Protein AF-A0A4V0XD75-F1 (afdb_monomer_lite)

Radius of gyration: 16.64 Å; chains: 1; bounding box: 44×27×44 Å

Structure (mmCIF, N/CA/C/O backbone):
data_AF-A0A4V0XD75-F1
#
_entry.id   AF-A0A4V0XD75-F1
#
loop_
_atom_site.group_PDB
_atom_site.id
_atom_site.type_symbol
_atom_site.label_atom_id
_atom_site.label_alt_id
_atom_site.label_comp_id
_atom_site.label_asym_id
_atom_site.label_entity_id
_atom_site.label_seq_id
_atom_site.pdbx_PDB_ins_code
_atom_site.Cartn_x
_atom_site.Cartn_y
_atom_site.Cartn_z
_atom_site.occupancy
_atom_site.B_iso_or_equiv
_atom_site.auth_seq_id
_atom_site.auth_comp_id
_atom_site.auth_asym_id
_atom_site.auth_atom_id
_atom_site.pdbx_PDB_model_num
ATOM 1 N N . MET A 1 1 ? 1.539 -7.474 -15.261 1.00 83.88 1 MET A N 1
ATOM 2 C CA . MET A 1 1 ? 1.121 -6.550 -14.188 1.00 83.88 1 MET A CA 1
ATOM 3 C C . MET A 1 1 ? 0.798 -7.392 -12.974 1.00 83.88 1 MET A C 1
ATOM 5 O O . MET A 1 1 ? 0.220 -8.457 -13.153 1.00 83.88 1 MET A O 1
ATOM 9 N N . LEU A 1 2 ? 1.184 -6.939 -11.790 1.00 90.25 2 LEU A N 1
ATOM 10 C CA . LEU A 1 2 ? 0.695 -7.454 -10.518 1.00 90.25 2 LEU A CA 1
ATOM 11 C C . LEU A 1 2 ? -0.082 -6.320 -9.849 1.00 90.25 2 LEU A C 1
ATOM 13 O O . LEU A 1 2 ? 0.476 -5.243 -9.673 1.00 90.25 2 LEU A O 1
ATOM 17 N N . ASN A 1 3 ? -1.339 -6.572 -9.508 1.00 90.06 3 ASN A N 1
ATOM 18 C CA . ASN A 1 3 ? -2.108 -5.780 -8.556 1.00 90.06 3 ASN A CA 1
ATOM 19 C C . ASN A 1 3 ? -2.478 -6.748 -7.432 1.00 90.06 3 ASN A C 1
ATOM 21 O O . ASN A 1 3 ? -3.076 -7.793 -7.689 1.00 90.06 3 ASN A O 1
ATOM 25 N N . PHE A 1 4 ? -2.025 -6.458 -6.220 1.00 93.94 4 PHE A N 1
ATOM 26 C CA . PHE A 1 4 ? -2.282 -7.282 -5.052 1.00 93.94 4 PHE A CA 1
ATOM 27 C C . PHE A 1 4 ? -2.677 -6.378 -3.893 1.00 93.94 4 PHE A C 1
ATOM 29 O O . PHE A 1 4 ? -1.898 -5.526 -3.465 1.00 93.94 4 PHE A O 1
ATOM 36 N N . VAL A 1 5 ? -3.900 -6.570 -3.410 1.00 93.38 5 VAL A N 1
ATOM 37 C CA . VAL A 1 5 ? -4.497 -5.760 -2.351 1.00 93.38 5 VAL A CA 1
ATOM 38 C C . VAL A 1 5 ? -5.031 -6.684 -1.263 1.00 93.38 5 VAL A C 1
ATOM 40 O O . VAL A 1 5 ? -5.640 -7.709 -1.568 1.00 93.38 5 VAL A O 1
ATOM 43 N N . ILE A 1 6 ? -4.815 -6.325 0.003 1.00 95.88 6 ILE A N 1
ATOM 44 C CA . ILE A 1 6 ? -5.481 -6.966 1.142 1.00 95.88 6 ILE A CA 1
ATOM 45 C C . ILE A 1 6 ? -6.435 -5.952 1.765 1.00 95.88 6 ILE A C 1
ATOM 47 O O . ILE A 1 6 ? -6.000 -4.939 2.316 1.00 95.88 6 ILE A O 1
ATOM 51 N N . ASN A 1 7 ? -7.731 -6.256 1.685 1.00 94.38 7 ASN A N 1
ATOM 52 C CA . ASN A 1 7 ? -8.806 -5.479 2.296 1.00 94.38 7 ASN A CA 1
ATOM 53 C C . ASN A 1 7 ? -9.143 -6.072 3.675 1.00 94.38 7 ASN A C 1
ATOM 55 O O . ASN A 1 7 ? -9.656 -7.195 3.738 1.00 94.38 7 ASN A O 1
ATOM 59 N N . PRO A 1 8 ? -8.860 -5.371 4.788 1.00 95.25 8 PRO A N 1
ATOM 60 C CA . PRO A 1 8 ? -9.167 -5.892 6.112 1.00 95.25 8 PRO A CA 1
ATOM 61 C C . PRO A 1 8 ? -10.667 -5.810 6.404 1.00 95.25 8 PRO A C 1
ATOM 63 O O . PRO A 1 8 ? -11.357 -4.888 5.967 1.00 95.25 8 PRO A O 1
ATOM 66 N N . ARG A 1 9 ? -11.180 -6.738 7.218 1.00 96.06 9 ARG A N 1
ATOM 67 C CA . ARG A 1 9 ? -12.534 -6.604 7.775 1.00 96.06 9 ARG A CA 1
ATOM 68 C C . ARG A 1 9 ? -12.586 -5.402 8.714 1.00 96.06 9 ARG A C 1
ATOM 70 O O . ARG A 1 9 ? -11.669 -5.197 9.501 1.00 96.06 9 ARG A O 1
ATOM 77 N N . THR A 1 10 ? -13.698 -4.674 8.710 1.00 96.19 10 THR A N 1
ATOM 78 C CA . THR A 1 10 ? -13.862 -3.435 9.494 1.00 96.19 10 THR A CA 1
ATOM 79 C C . THR A 1 10 ? -13.888 -3.650 11.005 1.00 96.19 10 THR A C 1
ATOM 81 O O . THR A 1 10 ? -13.724 -2.702 11.762 1.00 96.19 10 THR A O 1
ATOM 84 N N . CYS A 1 11 ? -14.059 -4.891 11.466 1.00 97.19 11 CYS A N 1
ATOM 85 C CA . CYS A 1 11 ? -13.909 -5.235 12.875 1.00 97.19 11 CYS A CA 1
ATOM 86 C C . CYS A 1 11 ? -12.448 -5.235 13.357 1.00 97.19 11 CYS A C 1
ATOM 88 O O . CYS A 1 11 ? -12.232 -5.413 14.552 1.00 97.19 11 CYS A O 1
ATOM 90 N N . TYR A 1 12 ? -11.469 -5.006 12.479 1.00 97.50 12 TYR A N 1
ATOM 91 C CA . TYR A 1 12 ? -10.060 -4.838 12.829 1.00 97.50 12 TYR A CA 1
ATOM 92 C C . TYR A 1 12 ? -9.541 -3.495 12.314 1.00 97.50 12 TYR A C 1
ATOM 94 O O . TYR A 1 12 ? -9.781 -3.118 11.167 1.00 97.50 12 TYR A O 1
ATOM 102 N N . ASP A 1 13 ? -8.798 -2.786 13.161 1.00 97.12 13 ASP A N 1
ATOM 103 C CA . ASP A 1 13 ? -8.185 -1.496 12.831 1.00 97.12 13 ASP A CA 1
ATOM 104 C C . ASP A 1 13 ? -6.859 -1.704 12.087 1.00 97.12 13 ASP A C 1
ATOM 106 O O . ASP A 1 13 ? -5.773 -1.555 12.643 1.00 97.12 13 ASP A O 1
ATOM 110 N N . LEU A 1 14 ? -6.959 -2.160 10.838 1.00 97.88 14 LEU A N 1
ATOM 111 C CA . LEU A 1 14 ? -5.818 -2.461 9.975 1.00 97.88 14 LEU A CA 1
ATOM 112 C C . LEU A 1 14 ? -5.818 -1.546 8.744 1.00 97.88 14 LEU A C 1
ATOM 114 O O . LEU A 1 14 ? -6.893 -1.237 8.219 1.00 97.88 14 LEU A O 1
ATOM 118 N N . PRO A 1 15 ? -4.638 -1.124 8.251 1.00 97.81 15 PRO A N 1
ATOM 119 C CA . PRO A 1 15 ? -4.531 -0.466 6.953 1.00 97.81 15 PRO A CA 1
ATOM 120 C C . PRO A 1 15 ? -4.860 -1.454 5.823 1.00 97.81 15 PRO A C 1
ATOM 122 O O . PRO A 1 15 ? -4.957 -2.664 6.036 1.00 97.81 15 PRO A O 1
ATOM 125 N N . PHE A 1 16 ? -4.979 -0.961 4.595 1.00 97.62 16 PHE A N 1
ATOM 126 C CA . PHE A 1 16 ? -4.914 -1.820 3.416 1.00 97.62 16 PHE A CA 1
ATOM 127 C C . PHE A 1 16 ? -3.461 -2.198 3.134 1.00 97.62 16 PHE A C 1
ATOM 129 O O . PHE A 1 16 ? -2.566 -1.367 3.271 1.00 97.62 16 PHE A O 1
ATOM 136 N N . PHE A 1 17 ? -3.215 -3.422 2.676 1.00 98.31 17 PHE A N 1
ATOM 137 C CA . PHE A 1 17 ? -1.961 -3.721 1.982 1.00 98.31 17 PHE A CA 1
ATOM 138 C C . PHE A 1 17 ? -2.163 -3.443 0.498 1.00 98.31 17 PHE A C 1
ATOM 140 O O . PHE A 1 17 ? -3.103 -3.986 -0.076 1.00 98.31 17 PHE A O 1
ATOM 147 N N . GLY A 1 18 ? -1.297 -2.646 -0.124 1.00 96.62 18 GLY A N 1
ATOM 148 C CA . GLY A 1 18 ? -1.369 -2.355 -1.554 1.00 96.62 18 GLY A CA 1
ATOM 149 C C . GLY A 1 18 ? -0.025 -2.564 -2.234 1.00 96.62 18 GLY A C 1
ATOM 150 O O . GLY A 1 18 ? 0.969 -1.958 -1.840 1.00 96.62 18 GLY A O 1
ATOM 151 N N . ALA A 1 19 ? 0.002 -3.399 -3.271 1.00 97.00 19 ALA A N 1
ATOM 152 C CA . ALA A 1 19 ? 1.168 -3.613 -4.115 1.00 97.00 19 ALA A CA 1
ATOM 153 C C . ALA A 1 19 ? 0.774 -3.643 -5.597 1.00 97.00 19 ALA A C 1
ATOM 155 O O . ALA A 1 19 ? 0.120 -4.569 -6.079 1.00 97.00 19 ALA A O 1
ATOM 156 N N . ASP A 1 20 ? 1.232 -2.632 -6.323 1.00 93.62 20 ASP A N 1
ATOM 157 C CA . ASP A 1 20 ? 1.037 -2.453 -7.754 1.00 93.62 20 ASP A CA 1
ATOM 158 C C . ASP A 1 20 ? 2.403 -2.472 -8.452 1.00 93.62 20 ASP A C 1
ATOM 160 O O . ASP A 1 20 ? 3.199 -1.546 -8.298 1.00 93.62 20 ASP A O 1
ATOM 164 N N . LEU A 1 21 ? 2.675 -3.517 -9.242 1.00 93.19 21 LEU A N 1
ATOM 165 C CA . LEU A 1 21 ? 3.833 -3.601 -10.136 1.00 93.19 21 LEU A CA 1
ATOM 166 C C . LEU A 1 21 ? 3.358 -3.614 -11.592 1.00 93.19 21 LEU A C 1
ATOM 168 O O . LEU A 1 21 ? 2.839 -4.612 -12.115 1.00 93.19 21 LEU A O 1
ATOM 172 N N . VAL A 1 22 ? 3.568 -2.493 -12.273 1.00 91.44 22 VAL A N 1
ATOM 173 C CA . VAL A 1 22 ? 3.135 -2.280 -13.656 1.00 91.44 22 VAL A CA 1
ATOM 174 C C . VAL A 1 22 ? 4.357 -2.176 -14.551 1.00 91.44 22 VAL A C 1
ATOM 176 O O . VAL A 1 22 ? 5.282 -1.429 -14.269 1.00 91.44 22 VAL A O 1
ATOM 179 N N . THR A 1 23 ? 4.36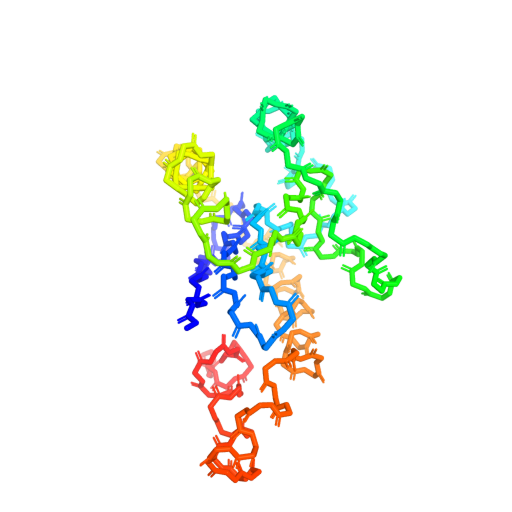3 -2.914 -15.657 1.00 90.88 23 THR A N 1
ATOM 180 C CA . THR A 1 23 ? 5.378 -2.756 -16.706 1.00 90.88 23 THR A CA 1
ATOM 181 C C . THR A 1 23 ? 4.737 -2.039 -17.879 1.00 90.88 23 THR A C 1
ATOM 183 O O . THR A 1 23 ? 3.751 -2.525 -18.432 1.00 90.88 23 THR A O 1
ATOM 186 N N . LEU A 1 24 ? 5.280 -0.879 -18.228 1.00 88.31 24 LEU A N 1
ATOM 187 C CA . LEU A 1 24 ? 4.875 -0.066 -19.367 1.00 88.31 24 LEU A CA 1
ATOM 188 C C . LEU A 1 24 ? 6.032 0.004 -20.378 1.00 88.31 24 LEU A C 1
ATOM 190 O O . LEU A 1 24 ? 7.172 -0.306 -20.028 1.00 88.31 24 LEU A O 1
ATOM 194 N N . PRO A 1 25 ? 5.791 0.458 -21.623 1.00 89.19 25 PRO A N 1
ATOM 195 C CA . PRO A 1 25 ? 6.856 0.592 -22.621 1.00 89.19 25 PRO A CA 1
ATOM 196 C C . PRO A 1 25 ? 8.038 1.477 -22.190 1.00 89.19 25 PRO A C 1
ATOM 198 O O . PRO A 1 25 ? 9.111 1.383 -22.774 1.00 89.19 25 PRO A O 1
ATOM 201 N N . ASN A 1 26 ? 7.846 2.344 -21.192 1.00 89.38 26 ASN A N 1
ATOM 202 C CA . ASN A 1 26 ? 8.846 3.282 -20.689 1.00 89.38 26 ASN A CA 1
ATOM 203 C C . ASN A 1 26 ? 9.484 2.881 -19.344 1.00 89.38 26 ASN A C 1
ATOM 205 O O . ASN A 1 26 ? 10.221 3.690 -18.787 1.00 89.38 26 ASN A O 1
ATOM 209 N N . GLY A 1 27 ? 9.210 1.685 -18.811 1.00 94.00 27 GLY A N 1
ATOM 210 C CA . GLY A 1 27 ? 9.782 1.228 -17.539 1.00 94.00 27 GLY A CA 1
ATOM 211 C C . GLY A 1 27 ? 8.822 0.412 -16.680 1.00 94.00 27 GLY A C 1
ATOM 212 O O . GLY A 1 27 ? 7.650 0.221 -17.021 1.00 94.00 27 GLY A O 1
ATOM 213 N N . HIS A 1 28 ? 9.321 -0.033 -15.530 1.00 95.44 28 HIS A N 1
ATOM 214 C CA . HIS A 1 28 ? 8.489 -0.593 -14.470 1.00 95.44 28 HIS A CA 1
ATOM 215 C C . HIS A 1 28 ? 8.110 0.496 -13.465 1.00 95.44 28 HIS A C 1
ATOM 217 O O . HIS A 1 28 ? 8.907 1.380 -13.152 1.00 95.44 28 HIS A O 1
ATOM 223 N N . LEU A 1 29 ? 6.888 0.422 -12.954 1.00 95.12 29 LEU A N 1
ATOM 224 C CA . LEU A 1 29 ? 6.358 1.267 -11.897 1.00 95.12 29 LEU A CA 1
ATOM 225 C C . LEU A 1 29 ? 6.008 0.370 -10.720 1.00 95.12 29 LEU A C 1
ATOM 227 O O . LEU A 1 29 ? 5.317 -0.633 -10.911 1.00 95.12 29 LEU A O 1
ATOM 231 N N . LEU A 1 30 ? 6.455 0.753 -9.530 1.00 96.19 30 LEU A N 1
ATOM 232 C CA . LEU A 1 30 ? 6.081 0.109 -8.280 1.00 96.19 30 LEU A CA 1
ATOM 233 C C . LEU A 1 30 ? 5.409 1.131 -7.374 1.00 96.19 30 LEU A C 1
ATOM 235 O O . LEU A 1 30 ? 6.006 2.164 -7.075 1.00 96.19 30 LEU A O 1
ATOM 239 N N . ALA A 1 31 ? 4.217 0.788 -6.902 1.00 96.19 31 ALA A N 1
ATOM 240 C CA . ALA A 1 31 ? 3.560 1.412 -5.767 1.00 96.19 31 ALA A CA 1
ATOM 241 C C . ALA A 1 31 ? 3.340 0.342 -4.686 1.00 96.19 31 ALA A C 1
ATOM 243 O O . ALA A 1 31 ? 2.583 -0.600 -4.906 1.00 96.19 31 ALA A O 1
ATOM 244 N N . LEU A 1 32 ? 4.022 0.464 -3.546 1.00 98.38 32 LEU A N 1
ATOM 245 C CA . LEU A 1 32 ? 3.931 -0.472 -2.421 1.00 98.38 32 LEU A CA 1
ATOM 246 C C . LEU A 1 32 ? 3.694 0.294 -1.118 1.00 98.38 32 LEU A C 1
ATOM 248 O O . LEU A 1 32 ? 4.461 1.199 -0.795 1.00 98.38 32 LEU A O 1
ATOM 252 N N . ASP A 1 33 ? 2.639 -0.054 -0.382 1.00 98.50 33 ASP A N 1
ATOM 253 C CA . ASP A 1 33 ? 2.257 0.676 0.826 1.00 98.50 33 ASP A CA 1
ATOM 254 C C . ASP A 1 33 ? 1.385 -0.140 1.795 1.00 98.50 33 ASP A C 1
ATOM 256 O O . ASP A 1 33 ? 0.718 -1.105 1.410 1.00 98.50 33 ASP A O 1
ATOM 260 N N . LEU A 1 34 ? 1.354 0.311 3.051 1.00 98.44 34 LEU A N 1
ATOM 261 C CA . LEU A 1 34 ? 0.293 0.022 4.016 1.00 98.44 34 LEU A CA 1
ATOM 262 C C . LEU A 1 34 ? -0.616 1.258 4.085 1.00 98.44 34 LEU A C 1
ATOM 264 O O . LEU A 1 34 ? -0.385 2.187 4.860 1.00 98.44 34 LEU A O 1
ATOM 268 N N . GLN A 1 35 ? -1.626 1.286 3.221 1.00 97.88 35 GLN A N 1
ATOM 269 C CA . GLN A 1 35 ? -2.449 2.464 2.962 1.00 97.88 35 GLN A CA 1
ATOM 270 C C . GLN A 1 35 ? -3.456 2.675 4.099 1.00 97.88 35 GLN A C 1
ATOM 272 O O . GLN A 1 35 ? -4.211 1.753 4.422 1.00 97.88 35 GLN A O 1
ATOM 277 N N . PRO A 1 36 ? -3.516 3.868 4.711 1.00 97.19 36 PRO A N 1
ATOM 278 C CA . PRO A 1 36 ? -4.437 4.109 5.807 1.00 97.19 36 PRO A CA 1
ATOM 279 C C . PRO A 1 36 ? -5.889 4.180 5.312 1.00 97.19 36 PRO A C 1
ATOM 281 O O . PRO A 1 36 ? -6.185 4.778 4.278 1.00 97.19 36 PRO A O 1
ATOM 284 N N . VAL A 1 37 ? -6.809 3.630 6.102 1.00 95.69 37 VAL A N 1
ATOM 285 C CA . VAL A 1 37 ? -8.260 3.830 5.969 1.00 95.69 37 VAL A CA 1
ATOM 286 C C . VAL A 1 37 ? -8.616 5.304 6.184 1.00 95.69 37 VAL A C 1
ATOM 288 O O . VAL A 1 37 ? -9.452 5.863 5.472 1.00 95.69 37 VAL A O 1
ATOM 291 N N . ASP A 1 38 ? -7.955 5.936 7.155 1.00 92.69 38 ASP A N 1
ATOM 292 C CA . ASP A 1 38 ? -8.008 7.374 7.390 1.00 92.69 38 ASP A CA 1
ATOM 293 C C . ASP A 1 38 ? -6.634 7.882 7.846 1.00 92.69 38 ASP A C 1
ATOM 295 O O . ASP A 1 38 ? -6.149 7.553 8.928 1.00 92.69 38 ASP A O 1
ATOM 299 N N . ARG A 1 39 ? -5.981 8.684 7.001 1.00 94.50 39 ARG A N 1
ATOM 300 C CA . ARG A 1 39 ? -4.648 9.235 7.278 1.00 94.50 39 ARG A CA 1
ATOM 301 C C . ARG A 1 39 ? -4.645 10.256 8.420 1.00 94.50 39 ARG A C 1
ATOM 303 O O . ARG A 1 39 ? -3.603 10.458 9.036 1.00 94.50 39 ARG A O 1
ATOM 310 N N . GLY A 1 40 ? -5.769 10.925 8.682 1.00 94.12 40 GLY A N 1
ATOM 311 C CA . GLY A 1 40 ? -5.885 11.919 9.755 1.00 94.12 40 GLY A CA 1
ATOM 312 C C . GLY A 1 40 ? -6.162 11.304 11.126 1.00 94.12 40 GLY A C 1
ATOM 313 O O . GLY A 1 40 ? -6.049 11.978 12.150 1.00 94.12 40 GLY A O 1
ATOM 314 N N . ASP A 1 41 ? -6.521 10.026 11.158 1.00 95.50 41 ASP A N 1
ATOM 315 C CA . ASP A 1 41 ? -6.885 9.326 12.372 1.00 95.50 41 ASP A CA 1
ATOM 316 C C . ASP A 1 41 ? -5.660 8.761 13.079 1.00 95.50 41 ASP A C 1
ATOM 318 O O . ASP A 1 41 ? -5.132 7.715 12.720 1.00 95.50 41 ASP A O 1
ATOM 322 N N . ARG A 1 42 ? -5.226 9.439 14.136 1.00 95.62 42 ARG A N 1
ATOM 323 C CA . ARG A 1 42 ? -4.046 9.070 14.920 1.00 95.62 42 ARG A CA 1
ATOM 324 C C . ARG A 1 42 ? -4.118 7.651 15.516 1.00 95.62 42 ARG A C 1
ATOM 326 O O . ARG A 1 42 ? -3.093 6.978 15.587 1.00 95.62 42 ARG A O 1
ATOM 333 N N . LEU A 1 43 ? -5.306 7.180 15.913 1.00 93.25 43 LEU A N 1
ATOM 334 C CA . LEU A 1 43 ? -5.474 5.848 16.512 1.00 93.25 43 LEU A CA 1
ATOM 335 C C . LEU A 1 43 ? -5.169 4.735 15.503 1.00 93.25 43 LEU A C 1
ATOM 337 O O . LEU A 1 43 ? -4.538 3.745 15.857 1.00 93.25 43 LEU A O 1
ATOM 341 N N . HIS A 1 44 ? -5.565 4.940 14.246 1.00 95.38 44 HIS A N 1
ATOM 342 C CA . HIS A 1 44 ? -5.391 3.978 13.156 1.00 95.38 44 HIS A CA 1
ATOM 343 C C . HIS A 1 44 ? -3.912 3.721 12.797 1.00 95.38 44 HIS A C 1
ATOM 345 O O . HIS A 1 44 ? -3.566 2.802 12.062 1.00 95.38 44 HIS A O 1
ATOM 351 N N . THR A 1 45 ? -3.009 4.591 13.241 1.00 96.62 45 THR A N 1
ATOM 352 C CA . THR A 1 45 ? -1.982 5.037 12.307 1.00 96.62 45 THR A CA 1
ATOM 353 C C . THR A 1 45 ? -0.637 5.241 13.011 1.00 96.62 45 THR A C 1
ATOM 355 O O . THR A 1 45 ? 0.399 4.792 12.513 1.00 96.62 45 THR A O 1
ATOM 358 N N . GLU A 1 46 ? -0.648 5.680 14.276 1.00 95.00 46 GLU A N 1
ATOM 359 C CA . GLU A 1 46 ? 0.518 5.637 15.173 1.00 95.00 46 GLU A CA 1
ATOM 360 C C . GLU A 1 46 ? 1.075 4.231 15.415 1.00 95.00 46 GLU A C 1
ATOM 362 O O . GLU A 1 46 ? 2.279 4.082 15.617 1.00 95.00 46 GLU A O 1
ATOM 367 N N . ALA A 1 47 ? 0.225 3.202 15.376 1.00 90.06 47 ALA A N 1
ATOM 368 C CA . ALA A 1 47 ? 0.654 1.813 15.529 1.00 90.06 47 ALA A CA 1
ATOM 369 C C . ALA A 1 47 ? 1.395 1.272 14.290 1.00 90.06 47 ALA A C 1
ATOM 371 O O . ALA A 1 47 ? 2.070 0.249 14.379 1.00 90.06 47 ALA A O 1
ATOM 372 N N . VAL A 1 48 ? 1.279 1.953 13.144 1.00 96.94 48 VAL A N 1
ATOM 373 C CA . VAL A 1 48 ? 1.794 1.492 11.848 1.00 96.94 48 VAL A CA 1
ATOM 374 C C . VAL A 1 48 ? 3.023 2.295 11.427 1.00 96.94 48 VAL A C 1
ATOM 376 O O . VAL A 1 48 ? 4.053 1.721 11.077 1.00 96.94 48 VAL A O 1
ATOM 379 N N . TRP A 1 49 ? 2.958 3.628 11.469 1.00 97.62 49 TRP A N 1
ATOM 380 C CA . TRP A 1 49 ? 3.976 4.467 10.829 1.00 97.62 49 TRP A CA 1
ATOM 381 C C . TRP A 1 49 ? 5.417 4.290 11.304 1.00 97.62 49 TRP A C 1
ATOM 383 O O . TRP A 1 49 ? 6.288 4.301 10.437 1.00 97.62 49 TRP A O 1
ATOM 393 N N . PRO A 1 50 ? 5.730 4.135 12.604 1.00 97.56 50 PRO A N 1
ATOM 394 C CA . PRO A 1 50 ? 7.125 4.048 13.035 1.00 97.56 50 PRO A CA 1
ATOM 395 C C . PRO A 1 50 ? 7.874 2.857 12.417 1.00 97.56 50 PRO A C 1
ATOM 397 O O . PRO A 1 50 ? 8.995 3.004 11.921 1.00 97.56 50 PRO A O 1
ATOM 400 N N . GLU A 1 51 ? 7.243 1.680 12.405 1.00 97.81 51 GLU A N 1
ATOM 401 C CA . GLU A 1 51 ? 7.815 0.475 11.794 1.00 97.81 51 GLU A CA 1
ATOM 402 C C . GLU A 1 51 ? 7.819 0.594 10.264 1.00 97.81 51 GLU A C 1
ATOM 404 O O . GLU A 1 51 ? 8.844 0.327 9.635 1.00 97.81 51 GLU A O 1
ATOM 409 N N . LEU A 1 52 ? 6.736 1.111 9.672 1.00 98.62 52 LEU A N 1
ATOM 410 C CA . LEU A 1 52 ? 6.625 1.286 8.223 1.00 98.62 52 LEU A CA 1
ATOM 411 C C . LEU A 1 52 ? 7.688 2.241 7.668 1.00 98.62 52 LEU A C 1
ATOM 413 O O . LEU A 1 52 ? 8.322 1.936 6.663 1.00 98.62 52 LEU A O 1
ATOM 417 N N . LEU A 1 53 ? 7.929 3.369 8.340 1.00 98.50 53 LEU A N 1
ATOM 418 C CA . LEU A 1 53 ? 8.952 4.342 7.954 1.00 98.50 53 LEU A CA 1
ATOM 419 C C . LEU A 1 53 ?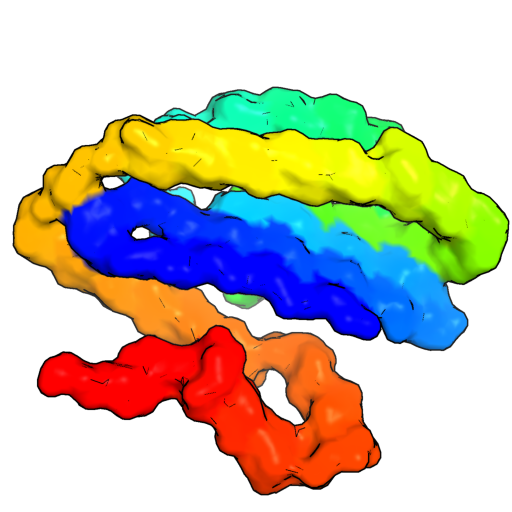 10.360 3.755 8.054 1.00 98.50 53 LEU A C 1
ATOM 421 O O . LEU A 1 53 ? 11.190 3.996 7.185 1.00 98.50 53 LEU A O 1
ATOM 425 N N . THR A 1 54 ? 10.620 2.928 9.068 1.00 98.31 54 THR A N 1
ATOM 426 C CA . THR A 1 54 ? 11.910 2.235 9.205 1.00 98.31 54 THR A CA 1
ATOM 427 C C . THR A 1 54 ? 12.176 1.306 8.016 1.00 98.31 54 THR A C 1
ATOM 429 O O . THR A 1 54 ? 13.298 1.244 7.508 1.00 98.31 54 THR A O 1
ATOM 432 N N . ILE A 1 55 ? 11.147 0.589 7.556 1.00 98.50 55 ILE A N 1
ATOM 433 C CA . ILE A 1 55 ? 11.234 -0.283 6.379 1.00 98.50 55 ILE A CA 1
ATOM 434 C C . ILE A 1 55 ? 11.366 0.565 5.105 1.00 98.50 55 ILE A C 1
ATOM 436 O O . ILE A 1 55 ? 12.237 0.300 4.277 1.00 98.50 55 ILE A O 1
ATOM 440 N N . PHE A 1 56 ? 10.546 1.607 4.956 1.00 98.50 56 PHE A N 1
ATOM 441 C CA . PHE A 1 56 ? 10.578 2.523 3.818 1.00 98.50 56 PHE A CA 1
ATOM 442 C C . PHE A 1 56 ? 11.965 3.130 3.595 1.00 98.50 56 PHE A C 1
ATOM 444 O O . PHE A 1 56 ? 12.510 2.977 2.503 1.00 98.50 56 PHE A O 1
ATOM 451 N N . GLU A 1 57 ? 12.573 3.737 4.617 1.00 97.81 57 GLU A N 1
ATOM 452 C CA . GLU A 1 57 ? 13.882 4.394 4.498 1.00 97.81 57 GLU A CA 1
ATOM 453 C C . GLU A 1 57 ? 14.985 3.419 4.062 1.00 97.81 57 GLU A C 1
ATOM 455 O O . GLU A 1 57 ? 15.852 3.757 3.251 1.00 97.81 57 GLU A O 1
ATOM 460 N N . ARG A 1 58 ? 14.922 2.163 4.527 1.00 97.62 58 ARG A N 1
ATOM 461 C CA . ARG A 1 58 ? 15.888 1.123 4.148 1.00 97.62 58 ARG A CA 1
ATOM 462 C C . ARG A 1 58 ? 15.870 0.825 2.652 1.00 97.62 58 ARG A C 1
ATOM 464 O O . ARG A 1 58 ? 16.937 0.625 2.068 1.00 97.62 58 ARG A O 1
ATOM 471 N N . TRP A 1 59 ? 14.686 0.752 2.051 1.00 98.00 59 TRP A N 1
ATOM 472 C CA . TRP A 1 59 ? 14.526 0.359 0.650 1.00 98.00 59 TRP A CA 1
ATOM 473 C C . TRP A 1 59 ? 14.532 1.556 -0.299 1.00 98.00 59 TRP A C 1
ATOM 475 O O . TRP A 1 59 ? 15.085 1.463 -1.396 1.00 98.00 59 TRP A O 1
ATOM 485 N N . LYS A 1 60 ? 13.979 2.701 0.118 1.00 96.94 60 LYS A N 1
ATOM 486 C CA . LYS A 1 60 ? 13.853 3.896 -0.722 1.00 96.94 60 LYS A CA 1
ATOM 487 C C . LYS A 1 60 ? 15.204 4.432 -1.190 1.00 96.94 60 LYS A C 1
ATOM 489 O O . LYS A 1 60 ? 15.311 4.857 -2.335 1.00 96.94 60 LYS A O 1
ATOM 494 N N . GLN A 1 61 ? 16.241 4.360 -0.355 1.00 96.06 61 GLN A N 1
ATOM 495 C CA . GLN A 1 61 ? 17.602 4.791 -0.709 1.00 96.06 61 GLN A CA 1
ATOM 496 C C . GLN A 1 61 ? 18.201 4.047 -1.919 1.00 96.06 61 GLN A C 1
ATOM 498 O O . GLN A 1 61 ? 19.082 4.582 -2.587 1.00 96.06 61 GLN A O 1
ATOM 503 N N . ALA A 1 62 ? 17.732 2.829 -2.211 1.00 96.62 62 ALA A N 1
ATOM 504 C CA . ALA A 1 62 ? 18.197 2.020 -3.338 1.00 96.62 62 ALA A CA 1
ATOM 505 C C . ALA A 1 62 ? 17.344 2.212 -4.606 1.00 96.62 62 ALA A C 1
ATOM 507 O O . ALA A 1 62 ? 17.598 1.560 -5.617 1.00 96.62 62 ALA A O 1
ATOM 508 N N . LEU A 1 63 ? 16.319 3.072 -4.556 1.00 97.06 63 LEU A N 1
ATOM 509 C CA . LEU A 1 63 ? 15.330 3.229 -5.617 1.00 97.06 63 LEU A CA 1
ATOM 510 C C . LEU A 1 63 ? 15.209 4.694 -6.061 1.00 97.06 63 LEU A C 1
ATOM 512 O O . LEU A 1 63 ? 15.055 5.595 -5.225 1.00 97.06 63 LEU A O 1
ATOM 516 N N . PRO A 1 64 ? 15.171 4.960 -7.379 1.00 96.44 64 PRO A N 1
ATOM 517 C CA . PRO A 1 64 ? 14.860 6.292 -7.881 1.00 96.44 64 PRO A CA 1
ATOM 518 C C . PRO A 1 64 ? 13.449 6.723 -7.456 1.00 96.44 64 PRO A C 1
ATOM 520 O O . PRO A 1 64 ? 12.606 5.917 -7.051 1.00 96.44 64 PRO A O 1
ATOM 523 N N . ASP A 1 65 ? 13.183 8.024 -7.514 1.00 94.25 65 ASP A N 1
ATOM 524 C CA . ASP A 1 65 ? 11.851 8.561 -7.248 1.00 94.25 65 ASP A CA 1
ATOM 525 C C . ASP A 1 65 ? 10.854 8.209 -8.359 1.00 94.25 65 ASP A C 1
ATOM 527 O O . ASP A 1 65 ? 11.203 8.190 -9.540 1.00 94.25 65 ASP A O 1
ATOM 531 N N . GLY A 1 66 ? 9.609 7.909 -7.986 1.00 93.12 66 GLY A N 1
ATOM 532 C CA . GLY A 1 66 ? 8.552 7.606 -8.951 1.00 93.12 66 GLY A CA 1
ATOM 533 C C . GLY A 1 66 ? 7.943 8.846 -9.622 1.00 93.12 66 GLY A C 1
ATOM 534 O O . GLY A 1 66 ? 7.158 8.714 -10.570 1.00 93.12 66 GLY A O 1
ATOM 535 N N . GLY A 1 67 ? 8.298 10.046 -9.161 1.00 92.69 67 GLY A N 1
ATOM 536 C CA . GLY A 1 67 ? 7.751 11.322 -9.598 1.00 92.69 67 GLY A CA 1
ATOM 537 C C . GLY A 1 67 ? 6.540 11.767 -8.770 1.00 92.69 67 GLY A C 1
ATOM 538 O O . GLY A 1 67 ? 6.175 11.125 -7.784 1.00 92.69 67 GLY A O 1
ATOM 539 N N . PRO A 1 68 ? 5.879 12.866 -9.174 1.00 92.00 68 PRO A N 1
ATOM 540 C CA . PRO A 1 68 ? 4.795 13.455 -8.400 1.00 92.00 68 PRO A CA 1
ATOM 541 C C . PRO A 1 68 ? 3.586 12.521 -8.294 1.00 92.00 68 PRO A C 1
ATOM 543 O O . PRO A 1 68 ? 3.191 11.867 -9.262 1.00 92.00 68 PRO A O 1
ATOM 546 N N . ILE A 1 69 ? 2.970 12.524 -7.114 1.00 88.81 69 ILE A N 1
ATOM 547 C CA . ILE A 1 69 ? 1.700 11.854 -6.829 1.00 88.81 69 ILE A CA 1
ATOM 548 C C . ILE A 1 69 ? 0.586 12.914 -6.895 1.00 88.81 69 ILE A C 1
ATOM 550 O O . ILE A 1 69 ? 0.788 14.015 -6.371 1.00 88.81 69 ILE A O 1
ATOM 554 N N . PRO A 1 70 ? -0.577 12.627 -7.514 1.00 89.06 70 PRO A N 1
ATOM 555 C CA . PRO A 1 70 ? -1.702 13.560 -7.533 1.00 89.06 70 PRO A CA 1
ATOM 556 C C . PRO A 1 70 ? -2.105 13.991 -6.119 1.00 89.06 70 PRO A C 1
ATOM 558 O O . PRO A 1 70 ? -2.199 13.157 -5.221 1.00 89.06 70 PRO A O 1
ATOM 561 N N . GLU A 1 71 ? -2.381 15.281 -5.921 1.00 90.44 71 GLU A N 1
ATOM 562 C CA . GLU A 1 71 ? -2.758 15.828 -4.607 1.00 90.44 71 GLU A CA 1
ATOM 563 C C . GLU A 1 71 ? -3.995 15.129 -4.025 1.00 90.44 71 GLU A C 1
ATOM 565 O O . GLU A 1 71 ? -4.009 14.756 -2.855 1.00 90.44 71 GLU A O 1
ATOM 570 N N . GLU A 1 72 ? -4.979 14.830 -4.877 1.00 90.81 72 GLU A N 1
ATOM 571 C CA . GLU A 1 72 ? -6.190 14.084 -4.514 1.00 90.81 72 GLU A CA 1
ATOM 572 C C . GLU A 1 72 ? -5.920 12.649 -4.026 1.00 90.81 72 GLU A C 1
ATOM 574 O O . GLU A 1 72 ? -6.760 12.077 -3.336 1.00 90.81 72 GLU A O 1
ATOM 579 N N . ALA A 1 73 ? -4.761 12.069 -4.357 1.00 90.75 73 ALA A N 1
ATOM 580 C CA . ALA A 1 73 ? -4.383 10.717 -3.951 1.00 90.75 73 ALA A CA 1
ATOM 581 C C . ALA A 1 73 ? -3.659 10.685 -2.595 1.00 90.75 73 ALA A C 1
ATOM 583 O O . ALA A 1 73 ? -3.643 9.654 -1.926 1.00 90.75 73 ALA A O 1
ATOM 584 N N . GLN A 1 74 ? -3.062 11.807 -2.173 1.00 91.56 74 GLN A N 1
ATOM 585 C CA . GLN A 1 74 ? -2.241 11.884 -0.959 1.00 91.56 74 GLN A CA 1
ATOM 586 C C . GLN A 1 74 ? -2.942 11.423 0.331 1.00 91.56 74 GLN A C 1
ATOM 588 O O . GLN A 1 74 ? -2.257 10.863 1.188 1.00 91.56 74 GLN A O 1
ATOM 593 N N . PRO A 1 75 ? -4.262 11.620 0.526 1.00 94.06 75 PRO A N 1
ATOM 594 C CA . PRO A 1 75 ? -4.951 11.106 1.709 1.00 94.06 75 PRO A CA 1
ATOM 595 C C . 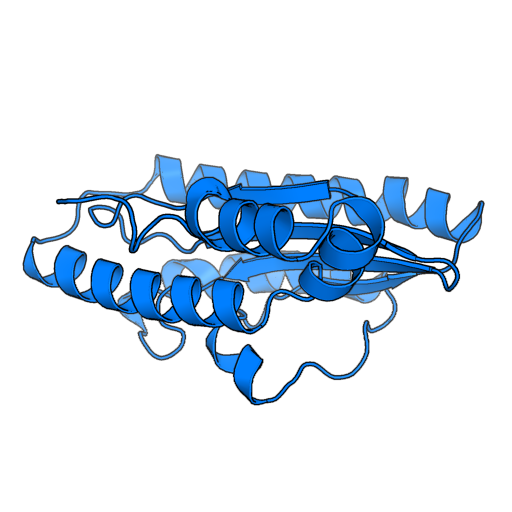PRO A 1 75 ? -4.941 9.576 1.832 1.00 94.06 75 PRO A C 1
ATOM 597 O O . PRO A 1 75 ? -5.144 9.073 2.931 1.00 94.06 75 PRO A O 1
ATOM 600 N N . TYR A 1 76 ? -4.698 8.849 0.739 1.00 95.19 76 TYR A N 1
ATOM 601 C CA . TYR A 1 76 ? -4.761 7.384 0.677 1.00 95.19 76 TYR A CA 1
ATOM 602 C C . TYR A 1 76 ? -3.389 6.708 0.712 1.00 95.19 76 TYR A C 1
ATOM 604 O O . TYR A 1 76 ? -3.303 5.491 0.566 1.00 95.19 76 TYR A O 1
ATOM 612 N N . PHE A 1 77 ? -2.319 7.484 0.888 1.00 96.19 77 PHE A N 1
ATOM 613 C CA . PHE A 1 77 ? -0.961 6.969 0.996 1.00 96.19 77 PHE A CA 1
ATOM 614 C C . PHE A 1 77 ? -0.375 7.264 2.369 1.00 96.19 77 PHE A C 1
ATOM 616 O O . PHE A 1 77 ? -0.561 8.340 2.951 1.00 96.19 77 PHE A O 1
ATOM 623 N N . SER A 1 78 ? 0.359 6.292 2.888 1.00 97.50 78 SER A N 1
ATOM 624 C CA . SER A 1 78 ? 1.163 6.460 4.082 1.00 97.50 78 SER A CA 1
ATOM 625 C C . SER A 1 78 ? 2.433 7.281 3.756 1.00 97.50 78 SER A C 1
ATOM 627 O O . SER A 1 78 ? 2.823 7.424 2.596 1.00 97.50 78 SER A O 1
ATOM 629 N N . PRO A 1 79 ? 3.128 7.835 4.763 1.00 96.88 79 PRO A N 1
ATOM 630 C CA . PRO A 1 79 ? 4.443 8.433 4.581 1.00 96.88 79 PRO A CA 1
ATOM 631 C C . PRO A 1 79 ? 5.525 7.387 4.253 1.00 96.88 79 PRO A C 1
ATOM 633 O O . PRO A 1 79 ? 6.601 7.769 3.816 1.00 96.88 79 PRO A O 1
ATOM 636 N N . GLY A 1 80 ? 5.246 6.091 4.432 1.00 97.69 80 GLY A N 1
ATOM 637 C CA . GLY A 1 80 ? 6.086 4.991 3.963 1.00 97.69 80 GLY A CA 1
ATOM 638 C C . GLY A 1 80 ? 5.658 4.445 2.600 1.00 97.69 80 GLY A C 1
ATOM 639 O O . GLY A 1 80 ? 5.930 3.290 2.300 1.00 97.69 80 GLY A O 1
ATOM 640 N N . PHE A 1 81 ? 4.973 5.242 1.777 1.00 98.19 81 PHE A N 1
ATOM 641 C CA . PHE A 1 81 ? 4.598 4.837 0.429 1.00 98.19 81 PHE A CA 1
ATOM 642 C C . PHE A 1 81 ? 5.832 4.706 -0.476 1.00 98.19 81 PHE A C 1
ATOM 644 O O . PHE A 1 81 ? 6.429 5.698 -0.906 1.00 98.19 81 PHE A O 1
ATOM 651 N N . LEU A 1 82 ? 6.193 3.468 -0.818 1.00 98.12 82 LEU A N 1
ATOM 652 C CA . LEU A 1 82 ? 7.298 3.179 -1.720 1.00 98.12 82 LEU A CA 1
ATOM 653 C C . LEU A 1 82 ? 6.852 3.318 -3.181 1.00 98.12 82 LEU A C 1
ATOM 655 O O . LEU A 1 82 ? 6.320 2.387 -3.789 1.00 98.12 82 LEU A O 1
ATOM 659 N N . TRP A 1 83 ? 7.100 4.506 -3.734 1.00 97.56 83 TRP A N 1
ATOM 660 C CA . TRP A 1 83 ? 6.806 4.876 -5.116 1.00 97.56 83 TRP A CA 1
ATOM 661 C C . TRP A 1 83 ? 8.088 5.014 -5.943 1.00 97.56 83 TRP A C 1
ATOM 663 O O . TRP A 1 83 ? 8.949 5.849 -5.650 1.00 97.56 83 TRP A O 1
ATOM 673 N N . THR A 1 84 ? 8.231 4.199 -6.992 1.00 97.38 84 THR A N 1
ATOM 674 C CA . THR A 1 84 ? 9.426 4.227 -7.848 1.00 97.38 84 THR A CA 1
ATOM 675 C C . THR A 1 84 ? 9.140 3.880 -9.308 1.00 97.38 84 THR A C 1
ATOM 677 O O . THR A 1 84 ? 8.191 3.160 -9.633 1.00 97.38 84 THR A O 1
ATOM 680 N N . ARG A 1 85 ? 9.993 4.401 -10.196 1.00 97.06 85 ARG A N 1
ATOM 681 C CA . ARG A 1 85 ? 10.056 4.069 -11.621 1.00 97.06 85 ARG A CA 1
ATOM 682 C C . ARG A 1 85 ? 11.456 3.578 -11.955 1.00 97.06 85 ARG A C 1
ATOM 684 O O . ARG A 1 85 ? 12.410 4.334 -11.806 1.00 97.06 85 ARG A O 1
ATOM 691 N N . ILE A 1 86 ? 11.574 2.350 -12.443 1.00 97.12 86 ILE A N 1
ATOM 692 C CA . ILE A 1 86 ? 12.861 1.735 -12.797 1.00 97.12 86 ILE A CA 1
ATOM 693 C C . ILE A 1 86 ? 12.903 1.394 -14.298 1.00 97.12 86 ILE A C 1
ATOM 695 O O . ILE A 1 86 ? 11.844 1.190 -14.907 1.00 97.12 86 ILE A O 1
ATOM 699 N N . PRO A 1 87 ? 14.093 1.366 -14.928 1.00 96.88 87 PRO A N 1
ATOM 700 C CA . PRO A 1 87 ? 14.218 1.089 -16.358 1.00 96.88 87 PRO A CA 1
ATOM 701 C C . PRO A 1 87 ? 13.825 -0.353 -16.704 1.00 96.88 87 PRO A C 1
ATOM 703 O O . PRO A 1 87 ? 13.763 -1.216 -15.836 1.00 96.88 87 PRO A O 1
ATOM 706 N N . LEU A 1 88 ? 13.578 -0.613 -17.990 1.00 96.81 88 LEU A N 1
ATOM 707 C CA . LEU A 1 88 ? 13.454 -1.977 -18.516 1.00 96.81 88 LEU A CA 1
ATOM 708 C C . LEU A 1 88 ? 14.840 -2.617 -18.703 1.00 96.81 88 LEU A C 1
ATOM 710 O O . LEU A 1 88 ? 15.831 -1.921 -18.930 1.00 96.81 88 LEU A O 1
ATOM 714 N N . GLY A 1 89 ? 14.879 -3.949 -18.729 1.00 96.69 89 GLY A N 1
ATOM 715 C CA . GLY A 1 89 ? 16.081 -4.729 -19.026 1.00 96.69 89 GLY A CA 1
ATOM 716 C C . GLY A 1 89 ? 16.923 -5.021 -17.786 1.00 96.69 89 GLY A C 1
ATOM 717 O O . GLY A 1 89 ? 16.473 -4.834 -16.661 1.00 96.69 89 GLY A O 1
ATOM 718 N N . ALA A 1 90 ? 18.166 -5.463 -17.999 1.00 97.44 90 ALA A N 1
ATOM 719 C CA . ALA A 1 90 ? 18.985 -6.090 -16.957 1.00 97.44 90 ALA A CA 1
ATOM 720 C C . ALA A 1 90 ? 19.191 -5.238 -15.689 1.00 97.44 90 ALA A C 1
ATOM 722 O O . ALA A 1 90 ? 19.268 -5.786 -14.594 1.00 97.44 90 ALA A O 1
ATOM 723 N N . GLU A 1 91 ? 19.271 -3.911 -15.821 1.00 96.38 91 GLU A N 1
ATOM 724 C CA . GLU A 1 91 ? 19.361 -3.006 -14.667 1.00 96.38 91 GLU A CA 1
ATOM 725 C C . GLU A 1 91 ? 18.069 -3.016 -13.836 1.00 96.38 91 GLU A C 1
ATOM 727 O O . GLU A 1 91 ? 18.115 -3.140 -12.612 1.00 96.38 91 GLU A O 1
ATOM 732 N N . GLY A 1 92 ? 16.913 -2.939 -14.501 1.00 96.81 92 GLY A N 1
ATOM 733 C CA . GLY A 1 92 ? 15.607 -3.043 -13.857 1.00 96.81 92 GLY A CA 1
ATOM 734 C C . GLY A 1 92 ? 15.384 -4.410 -13.223 1.00 96.81 92 GLY A C 1
ATOM 735 O O . GLY A 1 92 ? 14.967 -4.485 -12.072 1.00 96.81 92 GLY A O 1
ATOM 736 N N . ASP A 1 93 ? 15.732 -5.482 -13.934 1.00 96.31 93 ASP A N 1
ATOM 737 C CA . ASP A 1 93 ? 15.616 -6.856 -13.438 1.00 96.31 93 ASP A CA 1
ATOM 738 C C . ASP A 1 93 ? 16.460 -7.063 -12.168 1.00 96.31 93 ASP A C 1
ATOM 740 O O . ASP A 1 93 ? 15.986 -7.627 -11.180 1.00 96.31 93 ASP A O 1
ATOM 744 N N . ALA A 1 94 ? 17.683 -6.519 -12.142 1.00 97.81 94 ALA A N 1
ATOM 745 C CA . ALA A 1 94 ? 18.541 -6.557 -10.961 1.00 97.81 94 ALA A CA 1
ATOM 746 C C . ALA A 1 94 ? 17.931 -5.796 -9.770 1.00 97.81 94 ALA A C 1
ATOM 748 O O . ALA A 1 94 ? 17.974 -6.294 -8.645 1.00 97.81 94 ALA A O 1
ATOM 749 N N . LEU A 1 95 ? 17.327 -4.623 -9.999 1.00 97.94 95 LEU A N 1
ATOM 750 C CA . LEU A 1 95 ? 16.605 -3.880 -8.957 1.00 97.94 95 LEU A CA 1
ATOM 751 C C . LEU A 1 95 ? 15.361 -4.635 -8.475 1.00 97.94 95 LEU A C 1
ATOM 753 O O . LEU A 1 95 ? 15.057 -4.622 -7.279 1.00 97.94 95 LEU A O 1
ATOM 757 N N . ILE A 1 96 ? 14.653 -5.317 -9.378 1.00 97.00 96 ILE A N 1
ATOM 758 C CA . ILE A 1 96 ? 13.485 -6.124 -9.023 1.00 97.00 96 ILE A CA 1
ATOM 759 C C . ILE A 1 96 ? 13.886 -7.222 -8.038 1.00 97.00 96 ILE A C 1
ATOM 761 O O . ILE A 1 96 ? 13.260 -7.360 -6.986 1.00 97.00 96 ILE A O 1
ATOM 765 N N . ASP A 1 97 ? 14.939 -7.972 -8.349 1.00 97.44 97 ASP A N 1
ATOM 766 C CA . ASP A 1 97 ? 15.348 -9.109 -7.530 1.00 97.44 97 ASP A CA 1
ATOM 767 C C . ASP A 1 97 ? 16.078 -8.701 -6.248 1.00 97.44 97 ASP A C 1
ATOM 769 O O . ASP A 1 97 ? 15.821 -9.286 -5.195 1.00 97.44 97 ASP A O 1
ATOM 773 N N . ALA A 1 98 ? 16.955 -7.696 -6.306 1.00 97.69 98 ALA A N 1
ATOM 774 C CA . ALA A 1 98 ? 17.770 -7.294 -5.160 1.00 97.69 98 ALA A CA 1
ATOM 775 C C . ALA A 1 98 ? 17.053 -6.344 -4.189 1.00 97.69 98 ALA A C 1
ATOM 777 O O . ALA A 1 98 ? 17.439 -6.272 -3.023 1.00 97.69 98 ALA A O 1
ATOM 778 N N . VAL A 1 99 ? 16.040 -5.600 -4.654 1.00 97.94 99 VAL A N 1
ATOM 779 C CA . VAL A 1 99 ? 15.420 -4.513 -3.879 1.00 97.94 99 VAL A CA 1
ATOM 780 C C . VAL A 1 99 ? 13.905 -4.670 -3.793 1.00 97.94 99 VAL A C 1
ATOM 782 O O . VAL A 1 99 ? 13.371 -4.794 -2.694 1.00 97.94 99 VAL A O 1
ATOM 785 N N . ILE A 1 100 ? 13.193 -4.707 -4.924 1.00 97.69 100 ILE A N 1
ATOM 786 C CA . ILE A 1 100 ? 11.718 -4.669 -4.923 1.00 97.69 100 ILE A CA 1
ATOM 787 C C . ILE A 1 100 ? 11.120 -5.930 -4.300 1.00 97.69 100 ILE A C 1
ATOM 789 O O . ILE A 1 100 ? 10.203 -5.834 -3.487 1.00 97.69 100 ILE A O 1
ATOM 793 N N . ARG A 1 101 ? 11.622 -7.115 -4.660 1.00 98.06 101 ARG A N 1
ATOM 794 C CA . ARG A 1 101 ? 11.117 -8.385 -4.128 1.00 98.06 101 ARG A CA 1
ATOM 795 C C . ARG A 1 101 ? 11.339 -8.490 -2.608 1.00 98.06 101 ARG A C 1
ATOM 797 O O . ARG A 1 101 ? 10.360 -8.776 -1.917 1.00 98.06 101 ARG A O 1
ATOM 804 N N . PRO A 1 102 ? 12.540 -8.224 -2.059 1.00 98.50 102 PRO A N 1
ATOM 805 C CA . PRO A 1 102 ? 12.737 -8.135 -0.612 1.00 98.50 102 PRO A CA 1
ATOM 806 C C . PRO A 1 102 ? 11.887 -7.056 0.073 1.00 98.50 102 PRO A C 1
ATOM 808 O O . PRO A 1 102 ? 11.308 -7.327 1.123 1.00 98.50 102 PRO A O 1
ATOM 811 N N . ALA A 1 103 ? 11.742 -5.867 -0.526 1.00 98.50 103 ALA A N 1
ATOM 812 C CA . ALA A 1 103 ? 10.892 -4.807 0.019 1.00 98.50 103 ALA A CA 1
ATOM 813 C C . ALA A 1 103 ? 9.426 -5.252 0.108 1.00 98.50 103 ALA A C 1
ATOM 815 O O . ALA A 1 103 ? 8.804 -5.124 1.158 1.00 98.50 103 ALA A O 1
ATOM 816 N N . PHE A 1 104 ? 8.889 -5.858 -0.955 1.00 98.56 104 PHE A N 1
ATOM 817 C CA . PHE A 1 104 ? 7.547 -6.443 -0.956 1.00 98.56 104 PHE A CA 1
ATOM 818 C C . PHE A 1 104 ? 7.373 -7.465 0.173 1.00 98.56 104 PHE A C 1
ATOM 820 O O . PHE A 1 104 ? 6.382 -7.417 0.901 1.00 98.56 104 PHE A O 1
ATOM 827 N N . GLN A 1 105 ? 8.342 -8.370 0.341 1.00 98.62 105 GLN A N 1
ATOM 828 C CA . GLN A 1 105 ? 8.312 -9.372 1.406 1.00 98.62 105 GLN A CA 1
ATOM 829 C C . GLN A 1 105 ? 8.308 -8.728 2.793 1.00 98.62 105 GLN A C 1
ATOM 831 O O . GLN A 1 105 ? 7.549 -9.166 3.649 1.00 98.62 105 GLN A O 1
ATOM 836 N N . GLU A 1 106 ? 9.106 -7.684 3.018 1.00 98.62 106 GLU A N 1
ATOM 837 C CA . GLU A 1 106 ? 9.182 -7.019 4.320 1.00 98.62 106 GLU A CA 1
ATOM 838 C C . GLU A 1 106 ? 7.909 -6.223 4.651 1.00 98.62 106 GLU A C 1
ATOM 840 O O . GLU A 1 106 ? 7.407 -6.327 5.770 1.00 98.62 106 GLU A O 1
ATOM 845 N N . TYR A 1 107 ? 7.320 -5.515 3.679 1.00 98.75 107 TYR A N 1
ATOM 846 C CA . TYR A 1 107 ? 6.019 -4.853 3.863 1.00 98.75 107 TYR A CA 1
ATOM 847 C C . TYR A 1 107 ? 4.918 -5.878 4.154 1.00 98.75 107 TYR A C 1
ATOM 849 O O . TYR A 1 107 ? 4.095 -5.672 5.046 1.00 98.75 107 T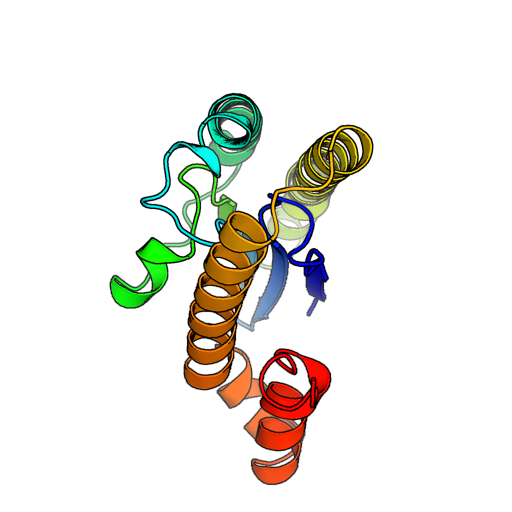YR A O 1
ATOM 857 N N . LEU A 1 108 ? 4.901 -7.002 3.428 1.00 98.75 108 LEU A N 1
ATOM 858 C CA . LEU A 1 108 ? 3.910 -8.053 3.647 1.00 98.75 108 LEU A CA 1
ATOM 859 C C . LEU A 1 108 ? 4.103 -8.719 5.014 1.00 98.75 108 LEU A C 1
ATOM 861 O O . LEU A 1 108 ? 3.136 -8.936 5.735 1.00 98.75 108 LEU A O 1
ATOM 865 N N . GLN A 1 109 ? 5.345 -9.001 5.408 1.00 98.69 109 GLN A N 1
ATOM 866 C CA . GLN A 1 109 ? 5.674 -9.553 6.723 1.00 98.69 109 GLN A CA 1
ATOM 867 C C . GLN A 1 109 ? 5.219 -8.615 7.848 1.00 98.69 109 GLN A C 1
ATOM 869 O O . GLN A 1 109 ? 4.655 -9.080 8.841 1.00 98.69 109 GLN A O 1
ATOM 874 N N . MET A 1 110 ? 5.429 -7.306 7.687 1.00 98.31 110 MET A N 1
ATOM 875 C CA . MET A 1 110 ? 4.929 -6.297 8.617 1.00 98.31 110 MET A CA 1
ATOM 876 C C . MET A 1 110 ? 3.398 -6.321 8.688 1.00 98.31 110 MET A C 1
ATOM 878 O O . MET A 1 110 ? 2.840 -6.351 9.782 1.00 98.31 110 MET A O 1
ATOM 882 N N . TYR A 1 111 ? 2.714 -6.357 7.543 1.00 98.62 111 TYR A N 1
ATOM 883 C CA . TYR A 1 111 ? 1.255 -6.443 7.505 1.00 98.62 111 TYR A CA 1
ATOM 884 C C . TYR A 1 111 ? 0.730 -7.680 8.245 1.00 98.62 111 TYR A C 1
ATOM 886 O O . TYR A 1 111 ? -0.162 -7.574 9.081 1.00 98.62 111 TYR A O 1
ATOM 894 N N . LEU A 1 112 ? 1.325 -8.848 7.995 1.00 98.44 112 LEU A N 1
ATOM 895 C CA . LEU A 1 112 ? 0.946 -10.099 8.657 1.00 98.44 112 LEU A CA 1
ATOM 896 C C . LEU A 1 112 ? 1.206 -10.060 10.170 1.00 98.44 112 LEU A C 1
ATOM 898 O O . LEU A 1 112 ? 0.455 -10.649 10.940 1.00 98.44 112 LEU A O 1
ATOM 902 N N . LYS A 1 113 ? 2.242 -9.345 10.622 1.00 98.25 113 LYS A N 1
ATOM 903 C CA . LYS A 1 113 ? 2.487 -9.110 12.052 1.00 98.25 113 LYS A CA 1
ATOM 904 C C . LYS A 1 113 ? 1.397 -8.232 12.672 1.00 98.25 113 LYS A C 1
ATOM 906 O O . LYS A 1 113 ? 0.951 -8.532 13.777 1.00 98.25 113 LYS A O 1
ATOM 911 N N . LEU A 1 114 ? 0.970 -7.175 11.975 1.00 97.75 114 LEU A N 1
ATOM 912 C CA . LEU A 1 114 ? -0.148 -6.338 12.417 1.00 97.75 114 LEU A CA 1
ATOM 913 C C . LEU A 1 114 ? -1.425 -7.172 12.528 1.00 97.75 114 LEU A C 1
ATOM 915 O O . LEU A 1 114 ? -2.053 -7.158 13.583 1.00 97.75 114 LEU A O 1
ATOM 919 N N . GLU A 1 115 ? -1.746 -7.955 11.495 1.00 97.44 115 GLU A N 1
ATOM 920 C CA . GLU A 1 115 ? -2.916 -8.842 11.461 1.00 97.44 115 GLU A CA 1
ATOM 921 C C . GLU A 1 115 ? -2.905 -9.855 12.610 1.00 97.44 115 GLU A C 1
ATOM 923 O O . GLU A 1 115 ? -3.872 -9.924 13.367 1.00 97.44 115 GLU A O 1
ATOM 928 N N . ALA A 1 116 ? -1.778 -10.531 12.843 1.00 97.75 116 ALA A N 1
ATOM 929 C CA . ALA A 1 116 ? -1.639 -11.496 13.932 1.00 97.75 116 ALA A CA 1
ATOM 930 C C . ALA A 1 116 ? -1.791 -10.873 15.335 1.00 97.75 116 ALA A C 1
ATOM 932 O O . ALA A 1 116 ? -2.102 -11.576 16.297 1.00 97.75 116 ALA A O 1
ATOM 933 N N . SER A 1 117 ? -1.548 -9.565 15.468 1.00 96.12 117 SER A N 1
ATOM 934 C CA . SER A 1 117 ? -1.707 -8.813 16.720 1.00 96.12 117 SER A CA 1
ATOM 935 C C . SER A 1 117 ? -3.040 -8.063 16.828 1.00 96.12 117 SER A C 1
ATOM 937 O O . SER A 1 117 ? -3.339 -7.488 17.879 1.00 96.12 117 SER A O 1
ATOM 939 N N . ALA A 1 118 ? -3.843 -8.054 15.761 1.00 96.88 118 ALA A N 1
ATOM 940 C CA . ALA A 1 118 ? -5.062 -7.269 15.69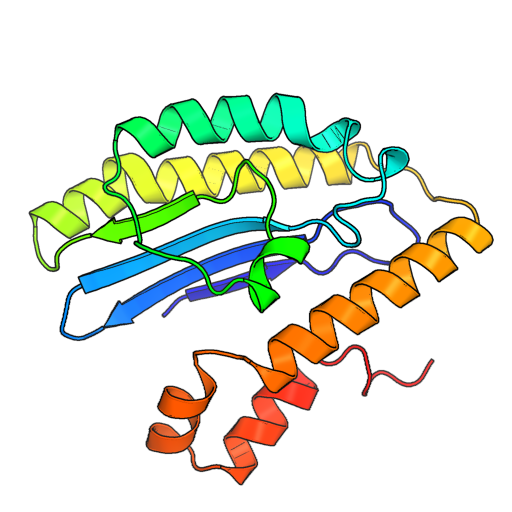1 1.00 96.88 118 ALA A CA 1
ATOM 941 C C . ALA A 1 118 ? -6.130 -7.833 16.632 1.00 96.88 118 ALA A C 1
ATOM 943 O O . ALA A 1 118 ? -6.424 -9.028 16.656 1.00 96.88 118 ALA A O 1
ATOM 944 N N . SER A 1 119 ? -6.749 -6.943 17.401 1.00 96.81 119 SER A N 1
ATOM 945 C CA . SER A 1 119 ? -7.890 -7.272 18.253 1.00 96.81 119 SER A CA 1
ATOM 946 C C . SER A 1 119 ? -9.167 -6.661 17.679 1.00 96.81 119 SER A C 1
ATOM 948 O O . SER A 1 119 ? -9.094 -5.591 17.067 1.00 96.81 119 SER A O 1
ATOM 950 N N . PRO A 1 120 ? -10.335 -7.302 17.876 1.00 98.00 120 PRO A N 1
ATOM 951 C CA . PRO A 1 120 ? -11.603 -6.720 17.473 1.00 98.00 120 PRO A CA 1
ATOM 952 C C . PRO A 1 120 ? -11.813 -5.335 18.091 1.00 98.00 120 PRO A C 1
ATOM 954 O O . PRO A 1 120 ? -11.570 -5.139 19.284 1.00 98.00 120 PRO A O 1
ATOM 957 N N . VAL A 1 121 ? -12.289 -4.389 17.288 1.00 97.69 121 VAL A N 1
ATOM 958 C CA . VAL A 1 121 ? -12.651 -3.045 17.754 1.00 97.69 121 VAL A CA 1
ATOM 959 C C . VAL A 1 121 ? -14.117 -2.955 18.176 1.00 97.69 121 VAL A C 1
ATOM 961 O O . VAL A 1 121 ? -14.906 -3.872 17.943 1.00 97.69 121 VAL A O 1
ATOM 964 N N . SER A 1 122 ? -14.497 -1.838 18.805 1.00 98.19 122 SER A N 1
ATOM 965 C CA . SER A 1 122 ? -15.901 -1.566 19.125 1.00 98.19 122 SER A CA 1
ATOM 966 C C . SER A 1 122 ? -16.751 -1.409 17.856 1.00 98.19 122 SER A C 1
ATOM 968 O O . SER A 1 122 ? -16.232 -1.130 16.772 1.00 98.19 122 SER A O 1
ATOM 970 N N . ALA A 1 123 ? -18.070 -1.556 17.988 1.00 98.06 123 ALA A N 1
ATOM 971 C CA . ALA A 1 123 ? -18.991 -1.381 16.866 1.00 98.06 123 ALA A CA 1
ATOM 972 C C . ALA A 1 123 ? -18.887 0.032 16.264 1.00 98.06 123 ALA A C 1
ATOM 974 O O . ALA A 1 123 ? -18.779 0.176 15.049 1.00 98.06 123 ALA A O 1
ATOM 975 N N . GLU A 1 124 ? -18.800 1.061 17.113 1.00 97.94 124 GLU A N 1
ATOM 976 C CA . GLU A 1 124 ? -18.660 2.457 16.684 1.00 97.94 124 GLU A CA 1
ATOM 977 C C . GLU A 1 124 ? -17.362 2.671 15.899 1.00 97.94 124 GLU A C 1
ATOM 979 O O . GLU A 1 124 ? -17.334 3.385 14.895 1.00 97.94 124 GLU A O 1
ATOM 984 N N . ARG A 1 125 ? -16.273 2.021 16.326 1.00 97.38 125 ARG A N 1
ATOM 985 C CA . ARG A 1 125 ? -14.995 2.081 15.619 1.00 97.38 125 ARG A CA 1
ATOM 986 C C . ARG A 1 125 ? -15.062 1.364 14.271 1.00 97.38 125 ARG A C 1
ATOM 988 O O . ARG A 1 125 ? -14.579 1.899 13.276 1.00 97.38 125 ARG A O 1
ATOM 995 N N . SER A 1 126 ? -15.703 0.198 14.216 1.00 97.81 126 SER A N 1
ATOM 996 C CA . SER A 1 126 ? -15.917 -0.539 12.967 1.00 97.81 126 SER A CA 1
ATOM 997 C C . SER A 1 126 ? -16.728 0.271 11.949 1.00 97.81 126 SER A C 1
ATOM 999 O O . SER A 1 126 ? -16.423 0.237 10.759 1.00 97.81 126 SER A O 1
ATOM 1001 N N . GLU A 1 127 ? -17.732 1.037 12.383 1.00 97.19 127 GLU A N 1
ATOM 1002 C CA . GLU A 1 127 ? -18.503 1.922 11.496 1.00 97.19 127 GLU A CA 1
ATOM 1003 C C . GLU A 1 127 ? -17.647 3.053 10.903 1.00 97.19 127 GLU A C 1
ATOM 1005 O O . GLU A 1 127 ? -17.750 3.353 9.709 1.00 97.19 127 GLU A O 1
ATOM 1010 N N . GLN A 1 128 ? -16.759 3.652 11.704 1.00 96.88 128 GLN A N 1
ATOM 1011 C CA . GLN A 1 128 ? -15.808 4.664 11.225 1.00 96.88 128 GLN A CA 1
ATOM 1012 C C . GLN A 1 128 ? -14.847 4.084 10.183 1.00 96.88 128 GLN A C 1
ATOM 1014 O O . GLN A 1 128 ? -14.633 4.695 9.131 1.00 96.88 128 GLN A O 1
ATOM 1019 N N . LEU A 1 129 ? -14.314 2.888 10.452 1.00 97.06 129 LEU A N 1
ATOM 1020 C CA . LEU A 1 129 ? -13.437 2.171 9.530 1.00 97.06 129 LEU A CA 1
ATOM 1021 C C . LEU A 1 129 ? -14.168 1.842 8.227 1.00 97.06 129 LEU A C 1
ATOM 1023 O O . LEU A 1 129 ? -13.650 2.141 7.155 1.00 97.06 129 LEU A O 1
ATOM 1027 N N . LEU A 1 130 ? -15.403 1.336 8.294 1.00 96.25 130 LEU A N 1
ATOM 1028 C CA . LEU A 1 130 ? -16.227 1.084 7.109 1.00 96.25 130 LEU A CA 1
ATOM 1029 C C . LEU A 1 130 ? -16.419 2.352 6.268 1.00 96.25 130 LEU A C 1
ATOM 1031 O O . LEU A 1 130 ? -16.298 2.316 5.043 1.00 96.25 130 LEU A O 1
ATOM 1035 N N . ALA A 1 131 ? -16.703 3.486 6.910 1.00 95.88 131 ALA A N 1
ATOM 1036 C CA . ALA A 1 131 ? -16.859 4.755 6.210 1.00 95.88 131 ALA A CA 1
ATOM 1037 C C . ALA A 1 131 ? -15.563 5.185 5.501 1.00 95.88 131 ALA A C 1
ATOM 1039 O O . ALA A 1 131 ? -15.625 5.685 4.376 1.00 95.88 131 ALA A O 1
ATOM 1040 N N . GLY A 1 132 ? -14.399 4.990 6.128 1.00 95.50 132 GLY A N 1
ATOM 1041 C CA . GLY A 1 132 ? -13.097 5.241 5.505 1.00 95.50 132 GLY A CA 1
ATOM 1042 C C . GLY A 1 132 ? -12.808 4.291 4.344 1.00 95.50 132 GLY A C 1
ATOM 1043 O O . GLY A 1 132 ? -12.448 4.745 3.258 1.00 95.50 132 GLY A O 1
ATOM 1044 N N . GLN A 1 133 ? -13.080 2.994 4.516 1.00 95.88 133 GLN A N 1
ATOM 1045 C CA . GLN A 1 133 ? -12.881 2.005 3.460 1.00 95.88 133 GLN A CA 1
ATOM 1046 C C . GLN A 1 133 ? -13.753 2.301 2.236 1.00 95.88 133 GLN A C 1
ATOM 1048 O O . GLN A 1 133 ? -13.270 2.213 1.109 1.00 95.88 133 GLN A O 1
ATOM 1053 N N . LYS A 1 134 ? -15.003 2.743 2.432 1.00 94.62 134 LYS A N 1
ATOM 1054 C CA . LYS A 1 134 ? -15.877 3.193 1.337 1.00 94.62 134 LYS A CA 1
ATOM 1055 C C . LYS A 1 134 ? -15.315 4.412 0.603 1.00 94.62 134 LYS A C 1
ATOM 1057 O O . LYS A 1 134 ? -15.345 4.436 -0.623 1.00 94.62 134 LYS A O 1
ATOM 1062 N N . ARG A 1 135 ? -14.762 5.403 1.320 1.00 94.50 135 ARG A N 1
ATOM 1063 C CA . ARG A 1 135 ? -14.105 6.569 0.689 1.00 94.50 135 ARG A CA 1
ATOM 1064 C C . ARG A 1 135 ? -12.916 6.143 -0.173 1.00 94.50 135 ARG A C 1
ATOM 1066 O O . ARG A 1 135 ? -12.845 6.543 -1.332 1.00 94.50 135 ARG A O 1
ATOM 1073 N N . TYR A 1 136 ? -12.031 5.308 0.375 1.00 92.69 136 TYR A N 1
ATOM 1074 C CA . TYR A 1 136 ? -10.877 4.763 -0.346 1.00 92.69 136 TYR A CA 1
ATOM 1075 C C . TYR A 1 136 ? -11.306 3.981 -1.595 1.00 92.69 136 TYR A C 1
ATOM 1077 O O . TYR A 1 136 ? -10.823 4.241 -2.696 1.00 92.69 136 TYR A O 1
ATOM 1085 N N . THR A 1 137 ? -12.259 3.063 -1.430 1.00 91.50 137 THR A N 1
ATOM 1086 C CA . THR A 1 137 ? -12.739 2.171 -2.494 1.00 91.50 137 THR A CA 1
ATOM 1087 C C . THR A 1 137 ? -13.381 2.966 -3.627 1.00 91.50 137 THR A C 1
ATOM 1089 O O . THR A 1 137 ? -13.053 2.745 -4.789 1.00 91.50 137 THR A O 1
ATOM 1092 N N . ARG A 1 138 ? -14.218 3.962 -3.303 1.00 92.00 138 ARG A N 1
ATOM 1093 C CA . ARG A 1 138 ? -14.817 4.856 -4.301 1.00 92.00 138 ARG A CA 1
ATOM 1094 C C . ARG A 1 138 ? -13.759 5.644 -5.064 1.00 92.00 138 ARG A C 1
ATOM 1096 O O . ARG A 1 138 ? -13.806 5.691 -6.287 1.00 92.00 138 ARG A O 1
ATOM 1103 N N . TYR A 1 139 ? -12.781 6.213 -4.358 1.00 91.88 139 TYR A N 1
ATOM 1104 C CA . TYR A 1 139 ? -11.685 6.934 -4.999 1.00 91.88 139 TYR A CA 1
ATOM 1105 C C . TYR A 1 139 ? -10.901 6.037 -5.963 1.00 91.88 139 TYR A C 1
ATOM 1107 O O . TYR A 1 139 ? -10.689 6.415 -7.115 1.00 91.88 139 TYR A O 1
ATOM 1115 N N . ARG A 1 140 ? -10.500 4.838 -5.520 1.00 90.25 140 ARG A N 1
ATOM 1116 C CA . ARG A 1 140 ? -9.788 3.876 -6.369 1.00 90.25 140 ARG A CA 1
ATOM 1117 C C . ARG A 1 140 ? -10.632 3.470 -7.571 1.00 90.25 140 ARG A C 1
ATOM 1119 O O . ARG A 1 140 ? -10.113 3.508 -8.677 1.00 90.25 140 ARG A O 1
ATOM 1126 N N . ALA A 1 141 ? -11.915 3.172 -7.387 1.00 90.31 141 ALA A N 1
ATOM 1127 C CA . ALA A 1 141 ? -12.804 2.835 -8.490 1.00 90.31 141 ALA A CA 1
ATOM 1128 C C . ALA A 1 141 ? -12.921 3.989 -9.500 1.00 90.31 141 ALA A C 1
ATOM 1130 O O . ALA A 1 141 ? -12.766 3.786 -10.699 1.00 90.31 141 ALA A O 1
ATOM 1131 N N . GLU A 1 142 ? -13.103 5.231 -9.050 1.00 90.38 142 GLU A N 1
ATOM 1132 C CA . GLU A 1 142 ? -13.213 6.403 -9.929 1.00 90.38 142 GLU A CA 1
ATOM 1133 C C . GLU A 1 142 ? -11.895 6.770 -10.625 1.00 90.38 142 GLU A C 1
ATOM 1135 O O . GLU A 1 142 ? -11.913 7.263 -11.754 1.00 90.38 142 GLU A O 1
ATOM 1140 N N . LYS A 1 143 ? -10.746 6.522 -9.992 1.00 89.44 143 LYS A N 1
ATOM 1141 C CA . LYS A 1 143 ? -9.432 7.007 -10.447 1.00 89.44 143 LYS A CA 1
ATOM 1142 C C . LYS A 1 143 ? -8.454 5.900 -10.830 1.00 89.44 143 LYS A C 1
ATOM 1144 O O . LYS A 1 143 ? -7.273 6.193 -11.012 1.00 89.44 143 LYS A O 1
ATOM 1149 N N . ASP A 1 144 ? -8.924 4.660 -10.974 1.00 86.69 144 ASP A N 1
ATOM 1150 C CA . ASP A 1 144 ? -8.045 3.521 -11.225 1.00 86.69 144 ASP A CA 1
ATOM 1151 C C . ASP A 1 144 ? -7.171 3.763 -12.477 1.00 86.69 144 ASP A C 1
ATOM 1153 O O . ASP A 1 144 ? -7.698 3.932 -13.587 1.00 86.69 144 ASP A O 1
ATOM 1157 N N . PRO A 1 145 ? -5.831 3.787 -12.340 1.00 84.31 145 PRO A N 1
ATOM 1158 C CA . PRO A 1 145 ? -4.936 4.083 -13.455 1.00 84.31 145 PRO A CA 1
ATOM 1159 C C . PRO A 1 145 ? -4.928 2.974 -14.517 1.00 84.31 145 PRO A C 1
ATOM 1161 O O . PRO A 1 145 ? -4.557 3.224 -15.668 1.00 84.31 145 PRO A O 1
ATOM 1164 N N . ALA A 1 146 ? -5.349 1.754 -14.171 1.00 85.19 146 ALA A N 1
ATOM 1165 C CA . ALA A 1 146 ? -5.480 0.647 -15.103 1.00 85.19 146 ALA A CA 1
ATOM 1166 C C . ALA A 1 146 ? -6.733 0.766 -15.978 1.00 85.19 146 ALA A C 1
ATOM 1168 O O . ALA A 1 146 ? -6.733 0.169 -17.053 1.00 85.19 146 ALA A O 1
ATOM 1169 N N . ARG A 1 147 ? -7.746 1.582 -15.628 1.00 90.94 147 ARG A N 1
ATOM 1170 C CA . ARG A 1 147 ? -8.983 1.745 -16.426 1.00 90.94 147 ARG A CA 1
ATOM 1171 C C . ARG A 1 147 ? -8.702 1.959 -17.913 1.00 90.94 147 ARG A C 1
ATOM 1173 O O . ARG A 1 147 ? -9.281 1.283 -18.760 1.00 90.94 147 ARG A O 1
ATOM 1180 N N . GLY A 1 148 ? -7.783 2.867 -18.248 1.00 89.75 148 GLY A N 1
ATOM 1181 C CA . GLY A 1 148 ? -7.442 3.167 -19.642 1.00 89.75 148 GLY A CA 1
ATOM 1182 C C . GLY A 1 148 ? -6.781 1.992 -20.370 1.00 89.75 148 GLY A C 1
ATOM 1183 O O . GLY A 1 148 ? -7.020 1.781 -21.559 1.00 89.75 148 GLY A O 1
ATOM 1184 N N . MET A 1 149 ? -5.960 1.213 -19.662 1.00 88.12 149 MET A N 1
ATOM 1185 C CA . MET A 1 149 ? -5.329 0.003 -20.188 1.00 88.12 149 MET A CA 1
ATOM 1186 C C . MET A 1 149 ? -6.361 -1.119 -20.370 1.00 88.12 149 MET A C 1
ATOM 1188 O O . MET A 1 149 ? -6.443 -1.700 -21.449 1.00 88.12 149 MET A O 1
ATOM 1192 N N . LEU A 1 150 ? -7.174 -1.384 -19.346 1.00 90.31 150 LEU A N 1
ATOM 1193 C CA . LEU A 1 150 ? -8.219 -2.408 -19.350 1.00 90.31 150 LEU A CA 1
ATOM 1194 C C . LEU A 1 150 ? -9.260 -2.134 -20.440 1.00 90.31 150 LEU A C 1
ATOM 1196 O O . LEU A 1 150 ? -9.555 -3.026 -21.230 1.00 90.31 150 LEU A O 1
ATOM 1200 N N . SER A 1 151 ? -9.705 -0.881 -20.584 1.00 93.81 151 SER A N 1
ATOM 1201 C CA . SER A 1 151 ? -10.665 -0.483 -21.624 1.00 93.81 151 SER A CA 1
ATOM 1202 C C . SER A 1 151 ? -10.139 -0.745 -23.033 1.00 93.81 151 SER A C 1
ATOM 1204 O O . SER A 1 151 ? -10.903 -1.123 -23.917 1.00 93.81 151 SER A O 1
ATOM 1206 N N . ARG A 1 152 ? -8.829 -0.575 -23.256 1.00 91.75 152 ARG A N 1
ATOM 1207 C CA . ARG A 1 152 ? -8.196 -0.856 -24.554 1.00 91.75 152 ARG A CA 1
ATOM 1208 C C . ARG A 1 152 ? -8.100 -2.349 -24.853 1.00 91.75 152 ARG A C 1
ATOM 1210 O O . ARG A 1 152 ? -8.174 -2.715 -26.021 1.00 91.75 152 ARG A O 1
ATOM 1217 N N . PHE A 1 153 ? -7.911 -3.189 -23.836 1.00 90.44 153 PHE A N 1
ATOM 1218 C CA . PHE A 1 153 ? -7.783 -4.636 -24.021 1.00 90.44 153 PHE A CA 1
ATOM 1219 C C . PHE A 1 153 ? -9.129 -5.361 -24.058 1.00 90.44 153 PHE A C 1
ATOM 1221 O O . PHE A 1 153 ? -9.279 -6.307 -24.827 1.00 90.44 153 PHE A O 1
ATOM 1228 N N . TYR A 1 154 ? -10.096 -4.921 -23.252 1.00 95.00 154 TYR A N 1
ATOM 1229 C CA . TYR A 1 154 ? -11.311 -5.687 -22.958 1.00 95.00 154 TYR A CA 1
ATOM 1230 C C . TYR A 1 154 ? -12.615 -4.911 -23.192 1.00 95.00 154 TYR A C 1
ATOM 1232 O O . TYR A 1 154 ? -13.695 -5.484 -23.091 1.00 95.00 154 TYR A O 1
ATOM 1240 N N . GLY A 1 155 ? -12.536 -3.625 -23.546 1.00 95.88 155 GLY A N 1
ATOM 1241 C CA . GLY A 1 155 ? -13.703 -2.765 -23.733 1.00 95.88 155 GLY A CA 1
ATOM 1242 C C . GLY A 1 155 ? -14.190 -2.114 -22.436 1.00 95.88 155 GLY A C 1
ATOM 1243 O O . GLY A 1 155 ? -13.854 -2.536 -21.327 1.00 95.88 155 GLY A O 1
ATOM 1244 N N . SER A 1 156 ? -14.968 -1.040 -22.581 1.00 95.12 156 SER A N 1
ATOM 1245 C CA . SER A 1 156 ? -15.403 -0.197 -21.461 1.00 95.12 156 SER A CA 1
ATOM 1246 C C . SER A 1 156 ? -16.364 -0.910 -20.513 1.00 95.12 156 SER A C 1
ATOM 1248 O O . SER A 1 156 ? -16.197 -0.813 -19.307 1.00 95.12 156 SER A O 1
ATOM 1250 N N . GLU A 1 157 ? -17.334 -1.661 -21.041 1.00 96.00 157 GLU A N 1
ATOM 1251 C CA . GLU A 1 157 ? -18.333 -2.365 -20.223 1.00 96.00 157 GLU A CA 1
ATOM 1252 C C . GLU A 1 157 ? -17.679 -3.405 -19.307 1.00 96.00 157 GLU A C 1
ATOM 1254 O O . GLU A 1 157 ? -17.891 -3.388 -18.097 1.00 96.00 157 GLU A O 1
ATOM 1259 N N . TRP A 1 158 ? -16.800 -4.244 -19.867 1.00 96.00 158 TRP A N 1
ATOM 1260 C CA . TRP A 1 158 ? -16.028 -5.212 -19.089 1.00 96.00 158 TRP A CA 1
ATOM 1261 C C . TRP A 1 158 ? -15.150 -4.524 -18.039 1.00 96.00 158 TRP A C 1
ATOM 1263 O O . TRP A 1 158 ? -15.023 -5.010 -16.920 1.00 96.00 158 TRP A O 1
ATOM 1273 N N . THR A 1 159 ? -14.552 -3.383 -18.391 1.00 93.94 159 THR A N 1
ATOM 1274 C CA . THR A 1 159 ? -13.657 -2.645 -17.494 1.00 93.94 159 THR A CA 1
ATOM 1275 C C . THR A 1 159 ? -14.393 -2.079 -16.290 1.00 93.94 159 THR A C 1
ATOM 1277 O O . THR A 1 159 ? -13.911 -2.247 -15.175 1.00 93.94 159 THR A O 1
ATOM 1280 N N . GLU A 1 160 ? -15.548 -1.441 -16.489 1.00 93.31 160 GLU A N 1
ATOM 1281 C CA . GLU A 1 160 ? -16.319 -0.907 -15.363 1.00 93.31 160 GLU A CA 1
ATOM 1282 C C . GLU A 1 160 ? -16.849 -2.036 -14.473 1.00 93.31 160 GLU A C 1
ATOM 1284 O O . GLU A 1 160 ? -16.718 -1.939 -13.256 1.00 93.31 160 GLU A O 1
ATOM 1289 N N . ALA A 1 161 ? -17.331 -3.145 -15.049 1.00 92.75 161 ALA A N 1
ATOM 1290 C CA . ALA A 1 161 ? -17.728 -4.316 -14.263 1.00 92.75 161 ALA A CA 1
ATOM 1291 C C . ALA A 1 161 ? -16.548 -4.873 -13.446 1.00 92.75 161 ALA A C 1
ATOM 1293 O O . ALA A 1 161 ? -16.660 -5.111 -12.251 1.00 92.75 161 ALA A O 1
ATOM 1294 N N . TYR A 1 162 ? -15.366 -5.014 -14.050 1.00 91.81 162 TYR A N 1
ATOM 1295 C CA . TYR A 1 162 ? -14.187 -5.512 -13.340 1.00 91.81 162 TYR A CA 1
ATOM 1296 C C . TYR A 1 162 ? -13.727 -4.575 -12.209 1.00 91.81 162 TYR A C 1
ATOM 1298 O O . TYR A 1 162 ? -13.379 -5.034 -11.121 1.00 91.81 162 TYR A O 1
ATOM 1306 N N . ILE A 1 163 ? -13.745 -3.260 -12.438 1.00 90.06 163 ILE A N 1
ATOM 1307 C CA . ILE A 1 163 ? -13.369 -2.266 -11.426 1.00 90.06 163 ILE A CA 1
ATOM 1308 C C . ILE A 1 163 ? -14.357 -2.288 -10.254 1.00 90.06 163 ILE A C 1
ATOM 1310 O O . ILE A 1 163 ? -13.922 -2.352 -9.106 1.00 90.06 163 ILE A O 1
ATOM 1314 N N . HIS A 1 164 ? -15.661 -2.254 -10.529 1.00 90.00 164 HIS A N 1
ATOM 1315 C CA . HIS A 1 164 ? -16.692 -2.070 -9.505 1.00 90.00 164 HIS A CA 1
ATOM 1316 C C . HIS A 1 164 ? -17.172 -3.367 -8.840 1.00 90.00 164 HIS A C 1
ATOM 1318 O O . HIS A 1 164 ? -17.620 -3.318 -7.698 1.00 90.00 164 HIS A O 1
ATOM 1324 N N . ASP A 1 165 ? -17.052 -4.516 -9.508 1.00 89.56 165 ASP A N 1
ATOM 1325 C CA . ASP A 1 165 ? -17.567 -5.793 -8.994 1.00 89.56 165 ASP A CA 1
ATOM 1326 C C . ASP A 1 165 ? -16.461 -6.746 -8.522 1.00 89.56 165 ASP A C 1
ATOM 1328 O O . ASP A 1 165 ? -16.758 -7.752 -7.881 1.00 89.56 165 ASP A O 1
ATOM 1332 N N . VAL A 1 166 ? -15.190 -6.467 -8.846 1.00 87.62 166 VAL A N 1
ATOM 1333 C CA . VAL A 1 166 ? -14.059 -7.338 -8.478 1.00 87.62 166 VAL A CA 1
ATOM 1334 C C . VAL A 1 166 ? -12.973 -6.588 -7.720 1.00 87.62 166 VAL A C 1
ATOM 1336 O O . VAL A 1 166 ? -12.584 -7.019 -6.638 1.00 87.62 166 VAL A O 1
ATOM 1339 N N . LEU A 1 167 ? -12.442 -5.494 -8.274 1.00 85.62 167 LEU A N 1
ATOM 1340 C CA . LEU A 1 167 ? -11.328 -4.784 -7.632 1.00 85.62 167 LEU A CA 1
ATOM 1341 C C . LEU A 1 167 ? -11.780 -3.974 -6.409 1.00 85.62 167 LEU A C 1
ATOM 1343 O O . LEU A 1 167 ? -11.062 -3.917 -5.410 1.00 85.62 167 LEU A O 1
ATOM 1347 N N . PHE A 1 168 ? -12.955 -3.347 -6.496 1.00 87.12 168 PHE A N 1
ATOM 1348 C CA . PHE A 1 168 ? -13.465 -2.370 -5.532 1.00 87.12 168 PHE A CA 1
ATOM 1349 C C . PHE A 1 168 ? -14.956 -2.599 -5.241 1.00 87.12 168 PHE A C 1
ATOM 1351 O O . PHE A 1 168 ? -15.790 -1.717 -5.437 1.00 87.12 168 PHE A O 1
ATOM 1358 N N . ASP A 1 169 ? -15.281 -3.794 -4.751 1.00 85.31 169 ASP A N 1
ATOM 1359 C CA . ASP A 1 169 ? -16.645 -4.327 -4.616 1.00 85.31 169 ASP A CA 1
ATOM 1360 C C . ASP A 1 169 ? -17.384 -3.935 -3.321 1.00 85.31 169 ASP A C 1
ATOM 1362 O O . ASP A 1 169 ? -18.532 -4.317 -3.103 1.00 85.31 169 ASP A O 1
ATOM 1366 N N . LEU A 1 170 ? -16.778 -3.128 -2.449 1.00 84.31 170 LEU A N 1
ATOM 1367 C CA . LEU A 1 170 ? -17.358 -2.812 -1.137 1.00 84.31 170 LEU A CA 1
ATOM 1368 C C . LEU A 1 170 ? -18.727 -2.105 -1.209 1.00 84.31 170 LEU A C 1
ATOM 1370 O O . LEU A 1 170 ? -19.504 -2.168 -0.258 1.00 84.31 170 LEU A O 1
ATOM 1374 N N . GLU A 1 171 ? -19.027 -1.397 -2.303 1.00 75.56 171 GLU A N 1
ATOM 1375 C CA . GLU A 1 171 ? -20.351 -0.791 -2.507 1.00 75.56 171 GLU A CA 1
ATOM 1376 C C . GLU A 1 171 ? -21.378 -1.761 -3.115 1.00 75.56 171 GLU A C 1
ATOM 1378 O O . GLU A 1 171 ? -22.576 -1.569 -2.903 1.00 75.56 171 GLU A O 1
ATOM 1383 N N . SER A 1 172 ? -20.937 -2.799 -3.835 1.00 67.31 172 SER A N 1
ATOM 1384 C CA . SER A 1 172 ? -21.810 -3.813 -4.444 1.00 67.31 172 SER A CA 1
ATOM 1385 C C . SER A 1 172 ? -22.108 -4.980 -3.496 1.00 67.31 172 SER A C 1
ATOM 1387 O O . SER A 1 172 ? -23.154 -5.627 -3.617 1.00 67.31 172 SER A O 1
ATOM 1389 N N . GLN A 1 173 ? -21.25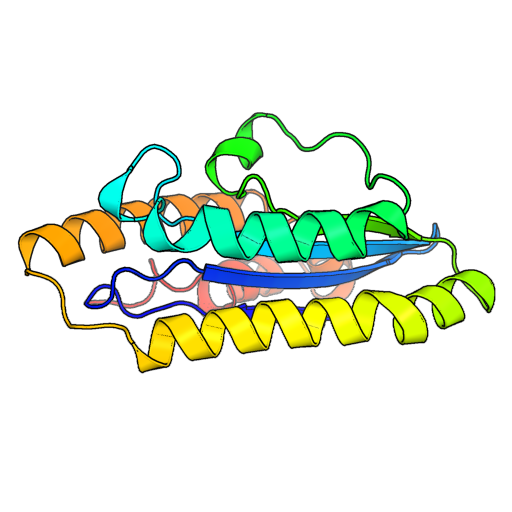3 -5.206 -2.494 1.00 62.53 173 GLN A N 1
ATOM 1390 C CA . GLN A 1 173 ? -21.531 -6.111 -1.385 1.00 62.53 173 GLN A CA 1
ATOM 1391 C C . GLN A 1 173 ? -22.689 -5.559 -0.540 1.00 62.53 173 GLN A C 1
ATOM 1393 O O . GLN A 1 173 ? -22.537 -4.679 0.308 1.00 62.53 173 GLN A O 1
ATOM 1398 N N . SER A 1 174 ? -23.886 -6.077 -0.811 1.00 45.31 174 SER A N 1
ATOM 1399 C CA . SER A 1 174 ? -25.071 -5.854 0.017 1.00 45.31 174 SER A CA 1
ATOM 1400 C C . SER A 1 174 ? -24.769 -6.322 1.446 1.00 45.31 174 SER A C 1
ATOM 1402 O O . SER A 1 174 ? -24.303 -7.447 1.619 1.00 45.31 174 SER A O 1
ATOM 1404 N N . VAL A 1 175 ? -25.007 -5.457 2.440 1.00 43.62 175 VAL A N 1
ATOM 1405 C CA . VAL A 1 175 ? -24.930 -5.795 3.878 1.00 43.62 175 VAL A CA 1
ATOM 1406 C C . VAL A 1 175 ? -25.949 -6.873 4.229 1.00 43.62 175 VAL A C 1
ATOM 1408 O O . VAL A 1 175 ? -27.109 -6.733 3.777 1.00 43.62 175 VAL A O 1
#

Secondary structure (DSSP, 8-state):
-EEEEE---TTB--PEEEEEEEEETTEEEEEEEEE-S-TT-GGGTTTTHHHHHHHHHHHHTTS----PPPGGGGGGS-TT-EEEEE-SSHHHHHHIIIIIHHHHHHHHHHHHHHHHH--BPPHHHHHHHHHHHHHHHHHHHHH-TTHHHHHHHH-HHHHHHHIIIIISGGGTS--

Sequence (175 aa):
MLNFVINPRTCYDLPFFGADLVTLPNGHLLALDLQPVDRGDRLHTEAVWPELLTIFERWKQALPDGGPIPEEAQPYFSPGFLWTRIPLGAEGDALIDAVIRPAFQEYLQMYLKLEASASPVSAERSEQLLAGQKRYTRYRAEKDPARGMLSRFYGSEWTEAYIHDVLFDLESQSV

Foldseek 3Di:
DDWDWDDDQLQWLFFIWTWDWDQDPFFIKIKGARWHLFPPDCVSAVVQQVLLVVLLVVQLVVFDAQDDDDPVCVRGGDPSTRTGTDGDDDRRVCCCVVGVVVSNVSSVVSRVVSVVVIDGDDPVSSVSSLVSLLVVLVCCLVPVPCQVVCCVVPNNVVSNCCSDVPVRPSVVPDD

pLDDT: mean 93.83, std 7.29, range [43.62, 98.75]